Protein AF-A0A352NU53-F1 (afdb_monomer)

Secondary structure (DSSP, 8-state):
-HHHHHGGGHHHHHHHHHHHHHHHHHHHHHHHHHS-SS--HHHHHHHHH-HHHHHHHHHHHHHHHHHHHHHHHHHHHHHHHHHHHHTT--PPP-

Sequence (94 aa):
AAANYAGPALILSFIFSGVTCCFAALCYSELAAMIPVAGSAYTFGYVGLGEIWAWMIGWDLLMEYMVAVSAVAVGWSGYIVALIESAGGKLPAA

pLDDT: mean 88.62, std 8.96, range [56.88, 97.19]

Radius of gyration: 19.48 Å; Cα contacts (8 Å, |Δi|>4): 29; chains: 1; bounding box: 40×28×51 Å

Mean predicted aligned error: 6.53 Å

Foldseek 3Di:
DLCVPQNPNSVVVVVVVVVVVVVVVVVQVVLCVVDVDPDDPLVSCCVPPNDVRSVVVVVVVVVVVVVVVVVVVVVVVVVVCVVCVVVVHDDPDD

Solvent-accessible surface area (backbone atoms only — not comparable to full-atom values): 5406 Å² total; per-residue (Å²): 108,68,60,80,77,43,44,92,52,39,63,57,56,49,51,55,52,48,54,54,50,49,56,51,48,52,54,50,51,52,50,46,70,75,47,85,56,100,69,54,71,39,52,54,30,36,76,74,68,32,64,73,57,14,53,52,44,44,55,50,49,55,53,50,51,54,53,50,52,52,54,52,51,53,56,50,49,53,55,52,51,54,49,40,46,74,71,73,46,82,79,79,86,128

Structure (mmCIF, N/CA/C/O backbone):
data_AF-A0A352NU53-F1
#
_entry.id   AF-A0A352NU53-F1
#
loop_
_atom_site.group_PDB
_atom_site.id
_atom_site.type_symbol
_atom_site.label_atom_id
_atom_site.label_alt_id
_atom_site.label_comp_id
_atom_site.label_asym_id
_atom_site.label_entity_id
_atom_site.label_seq_id
_atom_site.pdbx_PDB_ins_code
_atom_site.Cartn_x
_atom_site.Cartn_y
_atom_site.Cartn_z
_atom_site.occupancy
_atom_site.B_iso_or_equiv
_atom_site.auth_seq_id
_atom_site.auth_comp_id
_atom_site.auth_asym_id
_atom_site.auth_atom_id
_atom_site.pdbx_PDB_model_num
ATOM 1 N N . ALA A 1 1 ? -17.991 0.248 8.385 1.00 60.56 1 ALA A N 1
ATOM 2 C CA . ALA A 1 1 ? -18.109 0.862 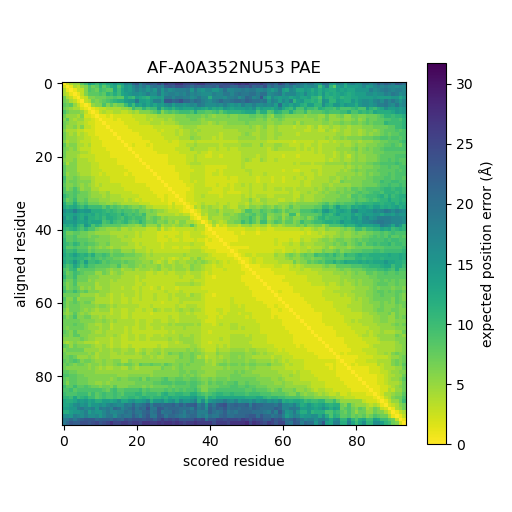7.043 1.00 60.56 1 ALA A CA 1
ATOM 3 C C . ALA A 1 1 ? -18.282 -0.187 5.944 1.00 60.56 1 ALA A C 1
ATOM 5 O O . ALA A 1 1 ? -19.348 -0.228 5.355 1.00 60.56 1 ALA A O 1
ATOM 6 N N . ALA A 1 2 ? -17.314 -1.078 5.701 1.00 59.00 2 ALA A N 1
ATOM 7 C CA . ALA A 1 2 ? -17.370 -2.040 4.589 1.00 59.00 2 ALA A CA 1
ATOM 8 C C . ALA A 1 2 ? -18.627 -2.949 4.592 1.00 59.00 2 ALA A C 1
ATOM 10 O O . ALA A 1 2 ? -19.288 -3.097 3.565 1.00 59.00 2 ALA A O 1
ATOM 11 N N . ALA A 1 3 ? -19.037 -3.452 5.764 1.00 59.94 3 ALA A N 1
ATOM 12 C CA . ALA A 1 3 ? -20.281 -4.215 5.918 1.00 59.94 3 ALA A CA 1
ATOM 13 C C . ALA A 1 3 ? -21.561 -3.395 5.639 1.00 59.94 3 ALA A C 1
ATOM 15 O O . ALA A 1 3 ? -22.553 -3.962 5.198 1.00 59.94 3 ALA A O 1
ATOM 16 N N . ASN A 1 4 ? -21.535 -2.070 5.836 1.00 68.69 4 ASN A N 1
ATOM 17 C CA . ASN A 1 4 ? -22.692 -1.199 5.587 1.00 68.69 4 ASN A CA 1
ATOM 18 C C . ASN A 1 4 ? -22.887 -0.888 4.095 1.00 68.69 4 ASN A C 1
ATOM 20 O O . ASN A 1 4 ? -23.996 -0.561 3.696 1.00 68.69 4 ASN A O 1
ATOM 24 N N . TYR A 1 5 ? -21.827 -0.976 3.281 1.00 70.88 5 TYR A N 1
ATOM 25 C CA . TYR A 1 5 ? -21.888 -0.662 1.849 1.00 70.88 5 TYR A CA 1
ATOM 26 C C . TYR A 1 5 ? -22.091 -1.896 0.962 1.00 70.88 5 TYR A C 1
ATOM 28 O O . TYR A 1 5 ? -22.812 -1.811 -0.024 1.00 70.88 5 TYR A O 1
ATOM 36 N N . ALA A 1 6 ? -21.481 -3.039 1.299 1.00 70.00 6 ALA A N 1
ATOM 37 C CA . ALA A 1 6 ? -21.565 -4.256 0.480 1.00 70.00 6 ALA A CA 1
ATOM 38 C C . ALA A 1 6 ? -22.295 -5.427 1.167 1.00 70.00 6 ALA A C 1
ATOM 40 O O . ALA A 1 6 ? -22.646 -6.404 0.503 1.00 70.00 6 ALA A O 1
ATOM 41 N N . GLY A 1 7 ? -22.542 -5.358 2.481 1.00 80.56 7 GLY A N 1
ATOM 42 C CA . GLY A 1 7 ? -23.227 -6.426 3.214 1.00 80.56 7 GLY A CA 1
ATOM 43 C C . GLY A 1 7 ? -22.550 -7.797 3.031 1.00 80.56 7 GLY A C 1
ATOM 44 O O . GLY A 1 7 ? -21.321 -7.872 3.016 1.00 80.56 7 GLY A O 1
ATOM 45 N N . PRO A 1 8 ? -23.312 -8.892 2.847 1.00 82.50 8 PRO A N 1
ATOM 46 C CA . PRO A 1 8 ? -22.758 -10.228 2.598 1.00 82.50 8 PRO A CA 1
ATOM 47 C C . PRO A 1 8 ? -21.912 -10.335 1.317 1.00 82.50 8 PRO A C 1
ATOM 49 O O . PRO A 1 8 ? -21.066 -11.220 1.211 1.00 82.50 8 PRO A O 1
ATOM 52 N N . ALA A 1 9 ? -22.103 -9.426 0.352 1.00 86.56 9 ALA A N 1
ATOM 53 C CA . ALA A 1 9 ? -21.351 -9.397 -0.903 1.00 86.56 9 ALA A CA 1
ATOM 54 C C . ALA A 1 9 ? -19.948 -8.770 -0.765 1.00 86.56 9 ALA A C 1
ATOM 56 O O . ALA A 1 9 ? -19.230 -8.667 -1.758 1.00 86.56 9 ALA A O 1
ATOM 57 N N . LEU A 1 10 ? -19.520 -8.402 0.451 1.00 88.69 10 LEU A N 1
ATOM 58 C CA . LEU A 1 10 ? -18.182 -7.875 0.760 1.00 88.69 10 LEU A CA 1
ATOM 59 C C . LEU A 1 10 ? -17.047 -8.690 0.123 1.00 88.69 10 LEU A C 1
ATOM 61 O O . LEU A 1 10 ? -16.056 -8.132 -0.345 1.00 88.69 10 LEU A O 1
ATOM 65 N N . ILE A 1 11 ? -17.201 -10.016 0.104 1.00 90.12 11 ILE A N 1
ATOM 66 C CA . ILE A 1 11 ? -16.204 -10.931 -0.450 1.00 90.12 11 ILE A CA 1
ATOM 67 C C . ILE A 1 11 ? -15.965 -10.682 -1.944 1.00 90.12 11 ILE A C 1
ATOM 69 O O . ILE A 1 11 ? -14.823 -10.724 -2.392 1.00 90.12 11 ILE A O 1
ATOM 73 N N . LEU A 1 12 ? -17.013 -10.344 -2.704 1.00 90.00 12 LEU A N 1
ATOM 74 C CA . LEU A 1 12 ? -16.888 -10.013 -4.123 1.00 90.00 12 LEU A CA 1
ATOM 75 C C . LEU A 1 12 ? -16.092 -8.717 -4.302 1.00 90.00 12 LEU A C 1
ATOM 77 O O . LEU A 1 12 ? -15.198 -8.668 -5.144 1.00 90.00 12 LEU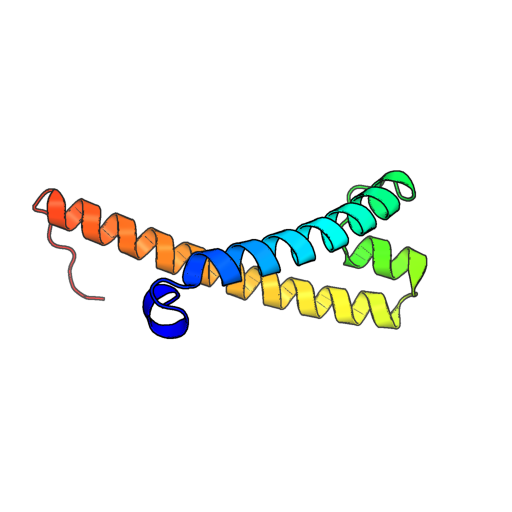 A O 1
ATOM 81 N N . SER A 1 13 ? -16.342 -7.703 -3.468 1.00 90.69 13 SER A N 1
ATOM 82 C CA . SER A 1 13 ? -15.574 -6.451 -3.486 1.00 90.69 13 SER A CA 1
ATOM 83 C C . SER A 1 13 ? -14.085 -6.683 -3.212 1.00 90.69 13 SER A C 1
ATOM 85 O O . SER A 1 13 ? -13.240 -6.089 -3.882 1.00 90.69 13 SER A O 1
ATOM 87 N N . PHE A 1 14 ? -13.748 -7.580 -2.278 1.00 90.94 14 PHE A N 1
ATOM 88 C CA . PHE A 1 14 ? -12.356 -7.952 -2.011 1.00 90.94 14 PHE A CA 1
ATOM 89 C C . PHE A 1 14 ? -11.704 -8.704 -3.169 1.00 90.94 14 PHE A C 1
ATOM 91 O O . PHE A 1 14 ? -10.542 -8.443 -3.464 1.00 90.94 14 PHE A O 1
ATOM 98 N N . ILE A 1 15 ? -12.431 -9.596 -3.849 1.00 95.31 15 ILE A N 1
ATOM 99 C CA . ILE A 1 15 ? -11.906 -10.301 -5.027 1.00 95.31 15 ILE A CA 1
ATOM 100 C C . ILE A 1 15 ? -11.577 -9.299 -6.137 1.00 95.31 15 ILE A C 1
ATOM 102 O O . ILE A 1 15 ? -10.466 -9.320 -6.661 1.00 95.31 15 ILE A O 1
ATOM 106 N N . PHE A 1 16 ? -12.498 -8.386 -6.459 1.00 94.12 16 PHE A N 1
ATOM 107 C CA . PHE A 1 16 ? -12.256 -7.366 -7.483 1.00 94.12 16 PHE A CA 1
ATOM 108 C C . PHE A 1 16 ? -11.084 -6.451 -7.121 1.00 94.12 16 PHE A C 1
ATOM 110 O O . PHE A 1 16 ? -10.192 -6.258 -7.947 1.00 94.12 16 PHE A O 1
ATOM 117 N N . SER A 1 17 ? -11.041 -5.956 -5.881 1.00 93.88 17 SER A N 1
ATOM 118 C CA . SER A 1 17 ? -9.920 -5.148 -5.392 1.00 93.88 17 SER A CA 1
ATOM 119 C C . SER A 1 17 ? -8.593 -5.917 -5.461 1.00 93.88 17 SER A C 1
ATOM 121 O O . SER A 1 17 ? -7.597 -5.387 -5.952 1.00 93.88 17 SER A O 1
ATOM 123 N N . GLY A 1 18 ? -8.581 -7.190 -5.061 1.00 95.94 18 GLY A N 1
ATOM 124 C CA . GLY A 1 18 ? -7.398 -8.047 -5.114 1.00 95.94 18 GLY A CA 1
ATOM 125 C C . GLY A 1 18 ? -6.872 -8.251 -6.534 1.00 95.94 18 GLY A C 1
ATOM 126 O O . GLY A 1 18 ? -5.671 -8.126 -6.763 1.00 95.94 18 GLY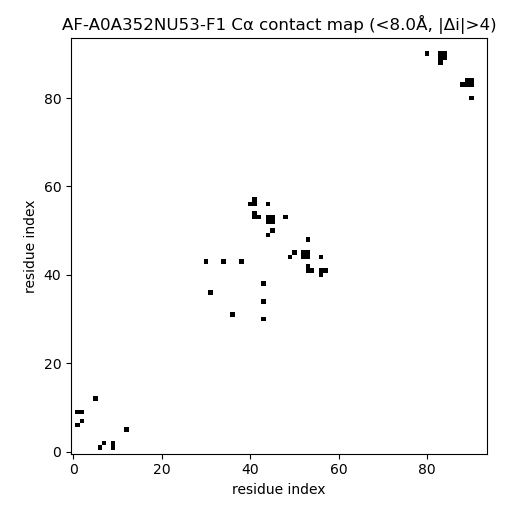 A O 1
ATOM 127 N N . VAL A 1 19 ? -7.758 -8.491 -7.505 1.00 97.19 19 VAL A N 1
ATOM 128 C CA . VAL A 1 19 ? -7.379 -8.626 -8.922 1.00 97.19 19 VAL A CA 1
ATOM 129 C C . VAL A 1 19 ? -6.782 -7.323 -9.458 1.00 97.19 19 VAL A C 1
ATOM 131 O O . VAL A 1 19 ? -5.729 -7.357 -10.094 1.00 97.19 19 VAL A O 1
ATOM 134 N N . THR A 1 20 ? -7.383 -6.166 -9.156 1.00 96.25 20 THR A N 1
ATOM 135 C CA . THR A 1 20 ? -6.824 -4.866 -9.569 1.00 96.25 20 THR A CA 1
ATOM 136 C C . THR A 1 20 ? -5.455 -4.595 -8.947 1.00 96.25 20 THR A C 1
ATOM 138 O O . THR A 1 20 ? -4.536 -4.174 -9.650 1.00 96.25 20 THR A O 1
ATOM 141 N N . CYS A 1 21 ? -5.279 -4.906 -7.660 1.00 96.31 21 CYS A N 1
ATOM 142 C CA . CYS A 1 21 ? -3.992 -4.763 -6.983 1.00 96.31 21 CYS A CA 1
ATOM 143 C C . CYS A 1 21 ? -2.942 -5.730 -7.543 1.00 96.31 21 CYS A C 1
ATOM 145 O O . CYS A 1 21 ? -1.775 -5.367 -7.629 1.00 96.31 21 CYS A O 1
ATOM 147 N N . CYS A 1 22 ? -3.337 -6.937 -7.960 1.00 96.94 22 CYS A N 1
ATOM 148 C CA . CYS A 1 22 ? -2.435 -7.911 -8.571 1.00 96.94 22 CYS A CA 1
ATOM 149 C C . CYS A 1 22 ? -1.869 -7.398 -9.900 1.00 96.94 22 CYS A C 1
ATOM 151 O O . CYS A 1 22 ? -0.656 -7.423 -10.094 1.00 96.94 22 CYS A O 1
ATOM 153 N N . PHE A 1 23 ? -2.718 -6.862 -10.781 1.00 96.75 23 PHE A N 1
ATOM 154 C CA . PHE A 1 23 ? -2.245 -6.266 -12.033 1.00 96.75 23 PHE A CA 1
ATOM 155 C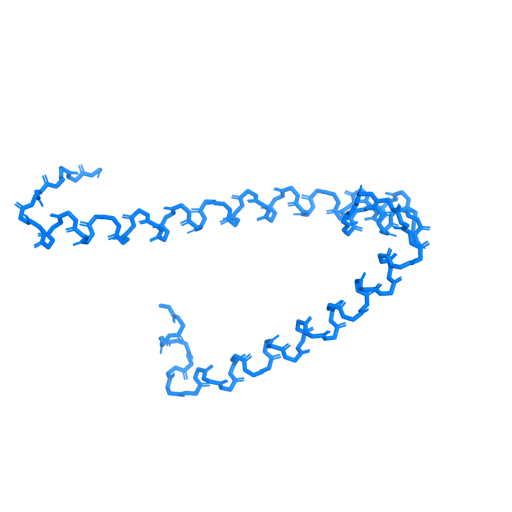 C . PHE A 1 23 ? -1.326 -5.067 -11.793 1.00 96.75 23 PHE A C 1
ATOM 157 O O . PHE A 1 23 ? -0.266 -4.988 -12.408 1.00 96.75 23 PHE A O 1
ATOM 164 N N . ALA A 1 24 ? -1.674 -4.182 -10.854 1.00 93.81 24 ALA A N 1
ATOM 165 C CA . ALA A 1 24 ? -0.797 -3.077 -10.474 1.00 93.81 24 ALA A CA 1
ATOM 166 C C . ALA A 1 24 ? 0.557 -3.584 -9.942 1.00 93.81 24 ALA A C 1
ATOM 168 O O . ALA A 1 24 ? 1.604 -3.113 -10.380 1.00 93.81 24 ALA A O 1
ATOM 169 N N . ALA A 1 25 ? 0.556 -4.586 -9.058 1.00 94.25 25 ALA A N 1
ATOM 170 C CA . ALA A 1 25 ? 1.772 -5.165 -8.492 1.00 94.25 25 ALA A CA 1
ATOM 171 C C . ALA A 1 25 ? 2.685 -5.794 -9.558 1.00 94.25 25 ALA A C 1
ATOM 173 O O . ALA A 1 25 ? 3.903 -5.659 -9.462 1.00 94.25 25 ALA A O 1
ATOM 174 N N . LEU A 1 26 ? 2.123 -6.432 -10.591 1.00 95.25 26 LEU A N 1
ATOM 175 C CA . LEU A 1 26 ? 2.902 -6.968 -11.713 1.00 95.25 26 LEU A CA 1
ATOM 176 C C . LEU A 1 26 ? 3.610 -5.853 -12.498 1.00 95.25 26 LEU A C 1
ATOM 178 O O . LEU A 1 26 ? 4.804 -5.975 -12.762 1.00 95.25 26 LEU A O 1
ATOM 182 N N . CYS A 1 27 ? 2.927 -4.740 -12.788 1.00 92.12 27 CYS A N 1
ATOM 183 C CA . CYS A 1 27 ? 3.554 -3.578 -13.431 1.00 92.12 27 CYS A CA 1
ATOM 184 C C . CYS A 1 27 ? 4.664 -2.973 -12.557 1.00 92.12 27 CYS A C 1
ATOM 186 O O . CYS A 1 27 ? 5.744 -2.651 -13.047 1.00 92.12 27 CYS A O 1
ATOM 188 N N . TYR A 1 28 ? 4.434 -2.854 -11.245 1.00 90.25 28 TYR A N 1
ATOM 189 C CA . TYR A 1 28 ? 5.464 -2.385 -10.312 1.00 90.25 28 TYR A CA 1
ATOM 190 C C . TYR A 1 28 ? 6.655 -3.344 -10.233 1.00 90.25 28 TYR A C 1
ATOM 192 O O . TYR A 1 28 ? 7.788 -2.887 -10.108 1.00 90.25 28 TYR A O 1
ATOM 200 N N . SER A 1 29 ? 6.426 -4.655 -10.341 1.00 92.31 29 SER A N 1
ATOM 201 C CA . SER A 1 29 ? 7.495 -5.655 -10.379 1.00 92.31 29 SER A CA 1
ATOM 202 C C . SER A 1 29 ? 8.379 -5.502 -11.617 1.00 92.31 29 SER A C 1
ATOM 204 O O . SER A 1 29 ? 9.595 -5.638 -11.509 1.00 92.31 29 SER A O 1
ATOM 206 N N . GLU A 1 30 ? 7.797 -5.220 -12.783 1.00 93.56 30 GLU A N 1
ATOM 207 C CA . GLU A 1 30 ? 8.554 -4.958 -14.012 1.00 93.56 30 GLU A CA 1
ATOM 208 C C . GLU A 1 30 ? 9.400 -3.685 -13.882 1.00 93.56 30 GLU A C 1
ATOM 210 O O . GLU A 1 30 ? 10.602 -3.702 -14.155 1.00 93.56 30 GLU A O 1
ATOM 215 N N . LEU A 1 31 ? 8.798 -2.599 -13.388 1.00 90.00 31 LEU A N 1
ATOM 216 C CA . LEU A 1 31 ? 9.488 -1.323 -13.181 1.00 90.00 31 LEU A CA 1
ATOM 217 C C . LEU A 1 31 ? 10.623 -1.442 -12.156 1.00 90.00 31 LEU A C 1
ATOM 219 O O . LEU A 1 31 ? 11.713 -0.924 -12.391 1.00 90.00 31 LEU A O 1
ATOM 223 N N . ALA A 1 32 ? 10.404 -2.173 -11.061 1.00 89.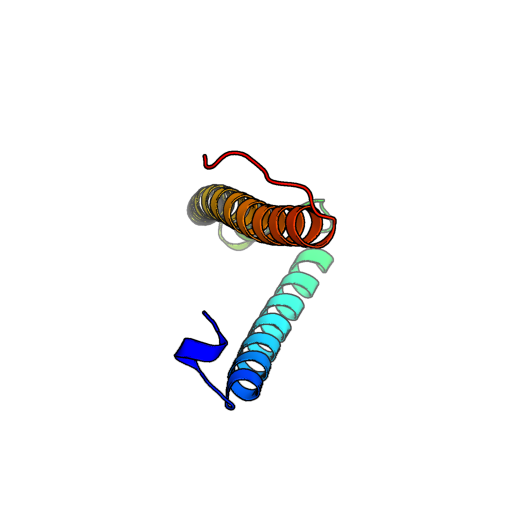25 32 ALA A N 1
ATOM 224 C CA . ALA A 1 32 ? 11.426 -2.430 -10.050 1.00 89.25 32 ALA A CA 1
ATOM 225 C C . ALA A 1 32 ? 12.585 -3.288 -10.589 1.00 89.25 32 ALA A C 1
ATOM 227 O O . ALA A 1 32 ? 13.733 -3.080 -10.200 1.00 89.25 32 ALA A O 1
ATOM 228 N N . ALA A 1 33 ? 12.307 -4.231 -11.497 1.00 89.38 33 ALA A N 1
ATOM 229 C CA . ALA A 1 33 ? 13.345 -5.023 -12.156 1.00 89.38 33 ALA A CA 1
ATOM 230 C C . ALA A 1 33 ? 14.156 -4.193 -13.167 1.00 89.38 33 ALA A C 1
ATOM 232 O O . ALA A 1 33 ? 15.363 -4.392 -13.301 1.00 89.38 33 ALA A O 1
ATOM 233 N N . MET A 1 34 ? 13.508 -3.255 -13.864 1.00 90.19 34 MET A N 1
ATOM 234 C CA . MET A 1 34 ? 14.150 -2.378 -14.849 1.00 90.19 34 MET A CA 1
ATOM 235 C C . MET A 1 34 ? 14.970 -1.256 -14.199 1.00 90.19 34 MET A C 1
ATOM 237 O O . MET A 1 34 ? 16.003 -0.855 -14.734 1.00 90.19 34 MET A O 1
ATOM 241 N N . ILE A 1 35 ? 14.521 -0.746 -13.051 1.00 88.75 35 ILE A N 1
ATOM 242 C CA . ILE A 1 35 ? 15.107 0.408 -12.368 1.00 88.75 35 ILE A CA 1
ATOM 243 C C . ILE A 1 35 ? 15.519 -0.030 -10.949 1.00 88.75 35 ILE A C 1
ATOM 245 O O . ILE A 1 35 ? 14.766 0.196 -9.999 1.00 88.75 35 ILE A O 1
ATOM 249 N N . PRO A 1 36 ? 16.709 -0.647 -10.769 1.00 82.69 36 PRO A N 1
ATOM 250 C CA . PRO A 1 36 ? 17.144 -1.246 -9.504 1.00 82.69 36 PRO A CA 1
ATOM 251 C C . PRO A 1 36 ? 17.673 -0.188 -8.524 1.00 82.69 36 PRO A C 1
ATOM 253 O O . PRO A 1 36 ? 18.799 -0.256 -8.030 1.00 82.69 36 PRO A O 1
ATOM 256 N N . VAL A 1 37 ? 16.862 0.829 -8.263 1.00 83.50 37 VAL A N 1
ATOM 257 C CA . VAL A 1 37 ? 17.128 1.887 -7.289 1.00 83.50 37 VAL A CA 1
ATOM 258 C C . VAL A 1 37 ? 16.068 1.821 -6.200 1.00 83.50 37 VAL A C 1
ATOM 260 O O . VAL A 1 37 ? 14.922 1.458 -6.457 1.00 83.50 37 VAL A O 1
ATOM 263 N N . ALA A 1 38 ? 16.438 2.187 -4.973 1.00 79.69 38 ALA A N 1
ATOM 264 C CA . ALA A 1 38 ? 15.460 2.353 -3.907 1.00 79.69 38 ALA A CA 1
ATOM 265 C C . ALA A 1 38 ? 14.514 3.504 -4.287 1.00 79.69 38 ALA A C 1
ATOM 267 O O . ALA A 1 38 ? 14.891 4.675 -4.235 1.00 79.69 38 ALA A O 1
ATOM 268 N N . GLY A 1 39 ? 13.307 3.159 -4.727 1.00 78.31 39 GLY A N 1
ATOM 269 C CA . GLY A 1 39 ? 12.339 4.096 -5.278 1.00 78.31 39 GLY A CA 1
ATOM 270 C C . GLY A 1 39 ? 10.926 3.523 -5.274 1.00 78.31 39 GLY A C 1
ATOM 271 O O . GLY A 1 39 ? 10.721 2.326 -5.082 1.00 78.31 39 GLY A O 1
ATOM 272 N N . SER A 1 40 ? 9.950 4.408 -5.457 1.00 86.50 40 SER A N 1
ATOM 273 C CA . SER A 1 40 ? 8.524 4.076 -5.574 1.00 86.50 40 SER A CA 1
ATOM 274 C C . SER A 1 40 ? 7.956 4.723 -6.848 1.00 86.50 40 SER A C 1
ATOM 276 O O . SER A 1 40 ? 8.718 5.117 -7.735 1.00 86.50 40 SER A O 1
ATOM 278 N N . ALA A 1 41 ? 6.634 4.877 -6.940 1.00 87.50 41 ALA A N 1
ATOM 279 C CA . ALA A 1 41 ? 5.915 5.411 -8.100 1.00 87.50 41 ALA A CA 1
ATOM 280 C C . ALA A 1 41 ? 6.506 6.721 -8.642 1.00 87.50 41 ALA A C 1
ATOM 282 O O . ALA A 1 41 ? 6.620 6.886 -9.852 1.00 87.50 41 ALA A O 1
ATOM 283 N N . TYR A 1 42 ? 6.931 7.627 -7.752 1.00 90.31 42 TYR A N 1
ATOM 284 C CA . TYR A 1 42 ? 7.587 8.882 -8.127 1.00 90.31 42 TYR A CA 1
ATOM 285 C C . TYR A 1 42 ? 8.835 8.648 -8.987 1.00 90.31 42 TYR A C 1
ATOM 287 O O . TYR A 1 42 ? 8.972 9.219 -10.066 1.00 90.31 42 TYR A O 1
ATOM 295 N N . THR A 1 43 ? 9.738 7.779 -8.530 1.00 90.31 43 THR A N 1
ATOM 296 C CA . THR A 1 43 ? 11.004 7.494 -9.213 1.00 90.31 43 THR A CA 1
ATOM 297 C C . THR A 1 43 ? 10.755 6.810 -10.552 1.00 90.31 43 THR A C 1
ATOM 299 O O . THR A 1 43 ? 11.356 7.187 -11.556 1.00 90.31 43 THR A O 1
ATOM 302 N N . PHE A 1 44 ? 9.833 5.846 -10.592 1.00 90.38 44 PHE A N 1
ATOM 303 C CA . PHE A 1 44 ? 9.483 5.153 -11.832 1.00 90.38 44 PHE A CA 1
ATOM 304 C C . PHE A 1 44 ? 8.797 6.091 -12.833 1.00 90.38 44 PHE A C 1
ATOM 306 O O . PHE A 1 44 ? 9.124 6.072 -14.018 1.00 90.38 44 PHE A O 1
ATOM 313 N N . GLY A 1 45 ? 7.914 6.971 -12.355 1.00 89.00 45 GLY A N 1
ATOM 314 C CA . GLY A 1 45 ? 7.275 8.012 -13.158 1.00 89.00 45 GLY A CA 1
ATOM 315 C C . GLY A 1 45 ? 8.273 9.037 -13.693 1.00 89.00 45 GLY A C 1
ATOM 316 O O . GLY A 1 45 ? 8.168 9.439 -14.847 1.00 89.00 45 GLY A O 1
ATOM 317 N N . TYR A 1 46 ? 9.289 9.404 -12.909 1.00 91.06 46 TYR A N 1
ATOM 318 C CA . TYR A 1 46 ? 10.344 10.316 -13.357 1.00 91.06 46 TYR A CA 1
ATOM 319 C C . TYR A 1 46 ? 11.156 9.723 -14.507 1.00 91.06 46 TYR A C 1
ATOM 321 O O . TYR A 1 46 ? 11.407 10.406 -15.498 1.00 91.06 46 TYR A O 1
ATOM 329 N N . VAL A 1 47 ? 11.511 8.440 -14.408 1.00 89.25 47 VAL A N 1
ATOM 330 C CA . VAL A 1 47 ? 12.272 7.738 -15.450 1.00 89.25 47 VAL A CA 1
ATOM 331 C C . VAL A 1 47 ? 11.425 7.485 -16.703 1.00 89.25 47 VAL A C 1
ATOM 333 O O . VAL A 1 47 ? 11.930 7.640 -17.810 1.00 89.25 47 VAL A O 1
ATOM 336 N N . GLY A 1 48 ? 10.151 7.105 -16.552 1.00 87.88 48 GLY A N 1
ATOM 337 C CA . GLY A 1 48 ? 9.297 6.708 -17.679 1.00 87.88 48 GLY A CA 1
ATOM 338 C C . GLY A 1 48 ? 8.517 7.842 -18.356 1.00 87.88 48 GLY A C 1
ATOM 339 O O . GLY A 1 48 ? 8.328 7.809 -19.569 1.00 87.88 48 GLY A O 1
ATOM 340 N N . LEU A 1 49 ? 8.041 8.832 -17.594 1.00 89.50 49 LEU A N 1
ATOM 341 C CA . LEU A 1 49 ? 7.085 9.858 -18.052 1.00 89.50 49 LEU A CA 1
ATOM 342 C C . LEU A 1 49 ? 7.645 11.288 -17.996 1.00 89.50 49 LEU A C 1
ATOM 344 O O . LEU A 1 49 ? 7.064 12.199 -18.587 1.00 89.50 49 LEU A O 1
ATOM 348 N N . GLY A 1 50 ? 8.765 11.495 -17.304 1.00 90.88 50 GLY A N 1
ATOM 349 C CA . GLY A 1 50 ? 9.403 12.798 -17.149 1.00 90.88 50 GLY A CA 1
ATOM 350 C C . GLY A 1 50 ? 8.885 13.621 -15.965 1.00 90.88 50 GLY A C 1
ATOM 351 O O . GLY A 1 50 ? 8.020 13.210 -15.189 1.00 90.88 50 GLY A O 1
ATOM 352 N N . GLU A 1 51 ? 9.453 14.817 -15.822 1.00 92.75 51 GLU A N 1
ATOM 353 C CA . GLU A 1 51 ? 9.399 15.618 -14.593 1.00 92.75 51 GLU A CA 1
ATOM 354 C C . GLU A 1 51 ? 7.990 16.075 -14.190 1.00 92.75 51 GLU A C 1
ATOM 356 O O . GLU A 1 51 ? 7.638 15.981 -13.018 1.00 92.75 51 GLU A O 1
ATOM 361 N N . ILE A 1 52 ? 7.155 16.517 -15.138 1.00 94.62 52 ILE A N 1
ATOM 362 C CA . ILE A 1 52 ? 5.812 17.049 -14.830 1.00 94.62 52 ILE A CA 1
ATOM 363 C C . ILE A 1 52 ? 4.922 15.968 -14.203 1.00 94.62 52 ILE A C 1
ATOM 365 O O . ILE A 1 52 ? 4.249 16.211 -13.201 1.00 94.62 52 ILE A O 1
ATOM 369 N N . TRP A 1 53 ? 4.936 14.760 -14.770 1.00 91.75 53 TRP A N 1
ATOM 370 C CA . TRP A 1 53 ? 4.144 13.638 -14.266 1.00 91.75 53 TRP A CA 1
ATOM 371 C C . TRP A 1 53 ? 4.675 13.131 -12.932 1.00 91.75 53 TRP A C 1
ATOM 373 O O . TRP A 1 53 ? 3.894 12.913 -12.008 1.00 91.75 53 TRP A O 1
ATOM 383 N N . ALA A 1 54 ? 5.996 13.019 -12.796 1.00 92.56 54 ALA A N 1
ATOM 384 C CA . ALA A 1 54 ? 6.619 12.651 -11.533 1.00 92.56 54 ALA A CA 1
ATOM 385 C C . ALA A 1 54 ? 6.297 13.652 -10.421 1.00 92.56 54 ALA A C 1
ATOM 387 O O . ALA A 1 54 ? 5.941 13.246 -9.322 1.00 92.56 54 ALA A O 1
ATOM 388 N N . TRP A 1 55 ? 6.347 14.954 -10.703 1.00 93.75 55 TRP A N 1
ATOM 389 C CA . TRP A 1 55 ? 6.003 16.000 -9.742 1.00 93.75 55 TRP A CA 1
ATOM 390 C C . TRP A 1 55 ? 4.568 15.861 -9.225 1.00 93.75 55 TRP A C 1
ATOM 392 O O . TRP A 1 55 ? 4.345 15.915 -8.016 1.00 93.75 55 TRP A O 1
ATOM 402 N N . MET A 1 56 ? 3.604 15.618 -10.119 1.00 95.62 56 MET A N 1
ATOM 403 C CA . MET A 1 56 ? 2.211 15.372 -9.726 1.00 95.62 56 MET A CA 1
ATOM 404 C C . MET A 1 56 ? 2.073 14.116 -8.857 1.00 95.62 56 MET A C 1
ATOM 406 O O . MET A 1 56 ? 1.443 14.183 -7.805 1.00 95.62 56 MET A O 1
ATOM 410 N N . ILE A 1 57 ? 2.716 13.007 -9.242 1.00 94.50 57 ILE A N 1
ATOM 411 C CA . ILE A 1 57 ? 2.733 11.758 -8.458 1.00 94.50 57 ILE A CA 1
ATOM 412 C C . ILE A 1 57 ? 3.371 11.981 -7.080 1.00 94.50 57 ILE A C 1
ATOM 414 O O . ILE A 1 57 ? 2.918 11.427 -6.087 1.00 94.50 57 ILE A O 1
ATOM 418 N N . GLY A 1 58 ? 4.418 12.803 -6.993 1.00 93.69 58 GLY A N 1
ATOM 419 C CA . GLY A 1 58 ? 5.083 13.117 -5.729 1.00 93.69 58 GLY A CA 1
ATOM 420 C C . GLY A 1 58 ? 4.153 13.817 -4.739 1.00 93.69 58 GLY A C 1
ATOM 421 O O . GLY A 1 58 ? 4.094 13.427 -3.573 1.00 93.69 58 GLY A O 1
ATOM 422 N N . TRP A 1 59 ? 3.397 14.816 -5.200 1.00 95.50 59 TRP A N 1
ATOM 423 C CA . TRP A 1 59 ? 2.415 15.505 -4.358 1.00 95.50 59 TRP A CA 1
ATOM 424 C C . TRP A 1 59 ? 1.244 14.614 -3.959 1.00 95.50 59 TRP A C 1
ATOM 426 O O . TRP A 1 59 ? 0.833 14.649 -2.800 1.00 95.50 59 TRP A O 1
ATOM 436 N N . ASP A 1 60 ? 0.752 13.801 -4.890 1.00 95.0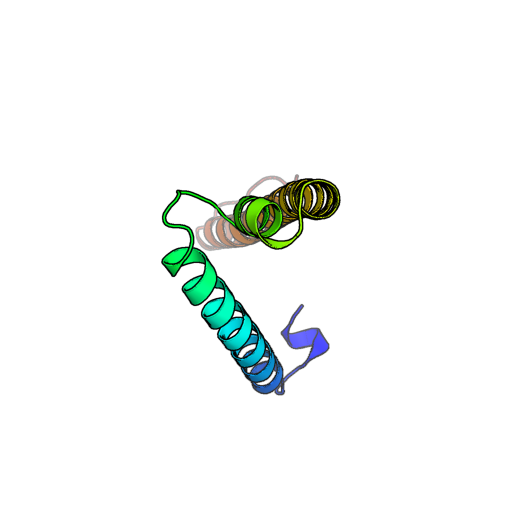6 60 ASP A N 1
ATOM 437 C CA . ASP A 1 60 ? -0.293 12.813 -4.630 1.00 95.06 60 ASP A CA 1
ATOM 438 C C . ASP A 1 60 ? 0.137 11.821 -3.538 1.00 95.06 60 ASP A C 1
ATOM 440 O O . ASP A 1 60 ? -0.526 11.716 -2.507 1.00 95.06 60 ASP A O 1
ATOM 444 N N . LEU A 1 61 ? 1.325 11.217 -3.671 1.00 94.50 61 LEU A N 1
ATOM 445 C CA . LEU A 1 61 ? 1.870 10.288 -2.677 1.00 94.50 61 LEU A CA 1
ATOM 446 C C . LEU A 1 61 ? 2.036 10.929 -1.297 1.00 94.50 61 LEU A C 1
ATOM 448 O O . LEU A 1 61 ? 1.732 10.298 -0.287 1.00 94.50 61 LEU A O 1
ATOM 452 N N . LEU A 1 62 ? 2.518 12.175 -1.222 1.00 94.25 62 LEU A N 1
ATOM 453 C CA . LEU A 1 62 ? 2.651 12.871 0.062 1.00 94.25 62 LEU A CA 1
ATOM 454 C C . LEU A 1 62 ? 1.301 12.981 0.779 1.00 94.25 62 LEU A C 1
ATOM 456 O O . LEU A 1 62 ? 1.222 12.712 1.979 1.00 94.25 62 LEU A O 1
ATOM 460 N N . MET A 1 63 ? 0.243 13.343 0.054 1.00 95.38 63 MET A N 1
ATOM 461 C CA . MET A 1 63 ? -1.107 13.441 0.612 1.00 95.38 63 MET A CA 1
ATOM 462 C C . MET A 1 63 ? -1.681 12.063 0.951 1.00 95.38 63 MET A C 1
ATOM 464 O O . MET A 1 63 ? -2.259 11.894 2.027 1.00 95.38 63 MET A O 1
ATOM 468 N N . GLU A 1 64 ? -1.477 11.071 0.085 1.00 94.31 64 GLU A N 1
ATOM 469 C CA . GLU A 1 64 ? -1.902 9.688 0.305 1.00 94.31 64 GLU A CA 1
ATOM 470 C C . GLU A 1 64 ? -1.305 9.131 1.601 1.00 94.31 64 GLU A C 1
ATOM 472 O O . GLU A 1 64 ? -2.044 8.656 2.466 1.00 94.31 64 GLU A O 1
ATOM 477 N N . TYR A 1 65 ? 0.012 9.260 1.795 1.00 93.75 65 TYR A N 1
ATOM 478 C CA . TYR A 1 65 ? 0.682 8.785 3.006 1.00 93.75 65 TYR A CA 1
ATOM 479 C C . TYR A 1 65 ? 0.198 9.510 4.262 1.00 93.75 65 TYR A C 1
ATOM 481 O O . TYR A 1 65 ? -0.006 8.861 5.289 1.00 93.75 65 TYR A O 1
ATOM 489 N N . MET A 1 66 ? -0.025 10.828 4.203 1.00 95.62 66 MET A N 1
ATOM 490 C CA . MET A 1 66 ? -0.567 11.577 5.345 1.00 95.62 66 MET A CA 1
ATOM 491 C C . MET A 1 66 ? -1.934 11.031 5.767 1.00 95.62 66 MET A C 1
ATOM 493 O O . MET A 1 66 ? -2.139 10.708 6.939 1.00 95.62 66 MET A O 1
ATOM 497 N N . VAL A 1 67 ? -2.852 10.872 4.813 1.00 95.56 67 VAL A N 1
ATOM 498 C CA . VAL A 1 67 ? -4.208 10.379 5.089 1.00 95.56 67 VAL A CA 1
ATOM 499 C C . VAL A 1 67 ? -4.181 8.919 5.543 1.00 95.56 67 VAL A C 1
ATOM 501 O O . VAL A 1 67 ? -4.873 8.567 6.501 1.00 95.56 67 VAL A O 1
ATOM 504 N N . ALA A 1 68 ? -3.359 8.076 4.916 1.00 94.38 68 ALA A N 1
ATOM 505 C CA . ALA A 1 68 ? -3.222 6.668 5.275 1.00 94.38 68 ALA A CA 1
ATOM 506 C C . ALA A 1 68 ? -2.717 6.494 6.714 1.00 94.38 68 ALA A C 1
ATOM 508 O O . ALA A 1 68 ? -3.316 5.744 7.486 1.00 94.38 68 ALA A O 1
ATOM 509 N N . VAL A 1 69 ? -1.668 7.223 7.113 1.00 96.38 69 VAL A N 1
ATOM 510 C CA . VAL A 1 69 ? -1.126 7.159 8.481 1.00 96.38 69 VAL A CA 1
ATOM 511 C C . VAL A 1 69 ? -2.162 7.627 9.501 1.00 96.38 69 VAL A C 1
ATOM 513 O O . VAL A 1 69 ? -2.360 6.956 10.515 1.00 96.38 69 VAL A O 1
ATOM 516 N N . SER A 1 70 ? -2.877 8.725 9.233 1.00 95.44 70 SER A N 1
ATOM 517 C CA . SER A 1 70 ? -3.957 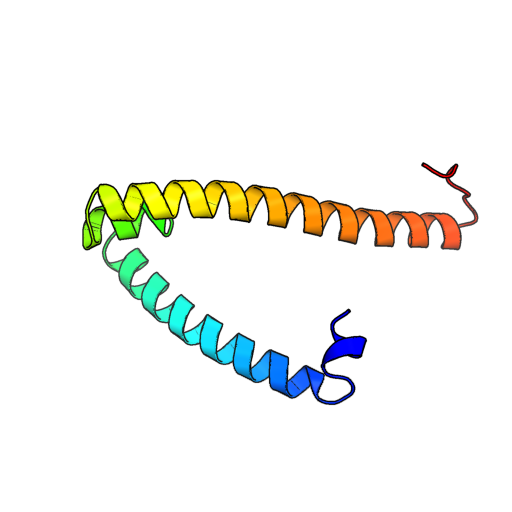9.189 10.114 1.00 95.44 70 SER A CA 1
ATOM 518 C C . SER A 1 70 ? -5.084 8.159 10.243 1.00 95.44 70 SER A C 1
ATOM 520 O O . SER A 1 70 ? -5.522 7.870 11.356 1.00 95.44 70 SER A O 1
ATOM 522 N N . ALA A 1 71 ? -5.527 7.558 9.136 1.00 94.38 71 ALA A N 1
ATOM 523 C CA . ALA A 1 71 ? -6.575 6.538 9.148 1.00 94.38 71 ALA A CA 1
ATOM 524 C C . ALA A 1 71 ? -6.156 5.285 9.937 1.00 94.38 71 ALA A C 1
ATOM 526 O O . ALA A 1 71 ? -6.941 4.764 10.735 1.00 94.38 71 ALA A O 1
ATOM 527 N N . VAL A 1 72 ? -4.908 4.831 9.772 1.00 95.94 72 VAL A N 1
ATOM 528 C CA . VAL A 1 72 ? -4.346 3.699 10.527 1.00 95.94 72 VAL A CA 1
ATOM 529 C C . VAL A 1 72 ? -4.255 4.027 12.017 1.00 95.94 72 VAL A C 1
ATOM 531 O O . VAL A 1 72 ? -4.657 3.206 12.841 1.00 95.94 72 VAL A O 1
ATOM 534 N N . ALA A 1 73 ? -3.800 5.230 12.380 1.00 95.25 73 ALA A N 1
ATOM 535 C CA . ALA A 1 73 ? -3.704 5.662 13.774 1.00 95.25 73 ALA A CA 1
ATOM 536 C C . ALA A 1 73 ? -5.075 5.717 14.467 1.00 95.25 73 ALA A C 1
ATOM 538 O O . ALA A 1 73 ? -5.204 5.264 15.607 1.00 95.25 73 ALA A O 1
ATOM 539 N N . VAL A 1 74 ? -6.114 6.206 13.779 1.00 93.44 74 VAL A N 1
ATOM 540 C CA . VAL A 1 74 ? -7.497 6.212 14.292 1.00 93.44 74 VAL A CA 1
ATOM 541 C C . VAL A 1 74 ? -8.018 4.787 14.467 1.00 93.44 74 VAL A C 1
ATOM 543 O O . VAL A 1 74 ? -8.572 4.463 15.518 1.00 93.44 74 VAL A O 1
ATOM 546 N N . GLY A 1 75 ? -7.798 3.914 13.478 1.00 91.94 75 GLY A N 1
ATOM 547 C CA . GLY A 1 75 ? -8.178 2.505 13.571 1.00 91.94 75 GLY A CA 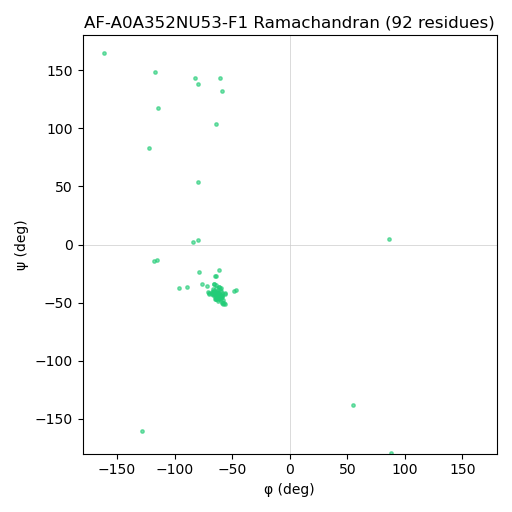1
ATOM 548 C C . GLY A 1 75 ? -7.524 1.808 14.765 1.00 91.94 75 GLY A C 1
ATOM 549 O O . GLY A 1 75 ? -8.210 1.155 15.549 1.00 91.94 75 GLY A O 1
ATOM 550 N N . TRP A 1 76 ? -6.215 1.996 14.948 1.00 94.19 76 TRP A N 1
ATOM 551 C CA . TRP A 1 76 ? -5.458 1.390 16.046 1.00 94.19 76 TRP A CA 1
ATOM 552 C C . TRP A 1 76 ? -5.877 1.930 17.415 1.00 94.19 76 TRP A C 1
ATOM 554 O O . TRP A 1 76 ? -6.103 1.156 18.344 1.00 94.19 76 TRP A O 1
ATOM 564 N N . SER A 1 77 ? -6.071 3.247 17.518 1.00 91.69 77 SER A N 1
ATOM 565 C CA . SER A 1 77 ? -6.574 3.893 18.735 1.00 91.69 77 SER A CA 1
ATOM 566 C C . SER A 1 77 ? -7.919 3.308 19.165 1.00 91.69 77 SER A C 1
ATOM 568 O O . SER A 1 77 ? -8.097 2.997 20.340 1.00 91.69 77 SER A O 1
ATOM 570 N N . GLY A 1 78 ? -8.837 3.069 18.221 1.00 89.88 78 GLY A N 1
ATOM 571 C CA . GLY A 1 78 ? -10.129 2.440 18.510 1.00 89.88 78 GLY A CA 1
ATOM 572 C C . GLY A 1 78 ? -9.998 1.046 19.134 1.00 89.88 78 GLY A C 1
ATOM 573 O O . GLY A 1 78 ? -10.671 0.749 20.120 1.00 89.88 78 GLY A O 1
ATOM 574 N N . TYR A 1 79 ? -9.092 0.209 18.617 1.00 91.31 79 TYR A N 1
ATOM 575 C CA . TYR A 1 79 ? -8.831 -1.117 19.192 1.00 91.31 79 TYR A CA 1
ATOM 576 C C . TYR A 1 79 ? -8.211 -1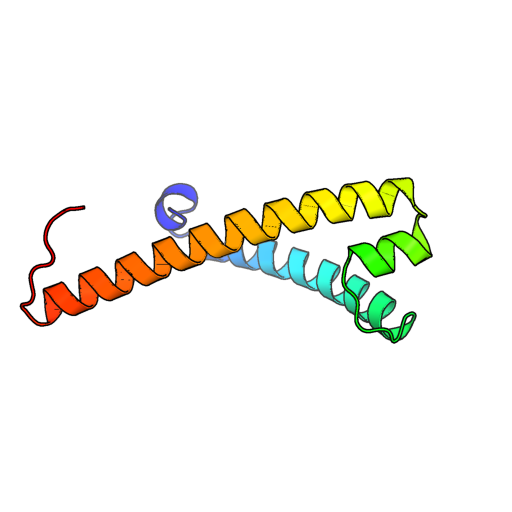.044 20.591 1.00 91.31 79 TYR A C 1
ATOM 578 O O . TYR A 1 79 ? -8.585 -1.826 21.463 1.00 91.31 79 TYR A O 1
ATOM 586 N N . ILE A 1 80 ? -7.289 -0.108 20.828 1.00 91.38 80 ILE A N 1
ATOM 587 C CA . ILE A 1 80 ? -6.654 0.068 22.141 1.00 91.38 80 ILE A CA 1
ATOM 588 C C . ILE A 1 80 ? -7.649 0.558 23.188 1.00 91.38 80 ILE A C 1
ATOM 590 O O . ILE A 1 80 ? -7.656 0.039 24.303 1.00 91.38 80 ILE A O 1
ATOM 594 N N . VAL A 1 81 ? -8.514 1.511 22.838 1.00 90.88 81 VAL A N 1
ATOM 595 C CA . VAL A 1 81 ? -9.582 1.974 23.734 1.00 90.88 81 VAL A CA 1
ATOM 596 C C . VAL A 1 81 ? -10.495 0.807 24.109 1.00 90.88 81 VAL A C 1
ATOM 598 O O . VAL A 1 81 ? -10.686 0.556 25.296 1.00 90.88 81 VAL A O 1
ATOM 601 N N . ALA A 1 82 ? -10.963 0.029 23.126 1.00 89.06 82 ALA A N 1
ATOM 602 C CA . ALA A 1 82 ? -11.803 -1.143 23.378 1.00 89.06 82 ALA A CA 1
ATOM 603 C C . ALA A 1 82 ? -11.107 -2.194 24.264 1.00 89.06 82 ALA A C 1
ATOM 605 O O . ALA A 1 82 ? -11.737 -2.802 25.130 1.00 89.06 82 ALA A O 1
ATOM 606 N N . LEU A 1 83 ? -9.796 -2.392 24.088 1.00 91.88 83 LEU A N 1
ATOM 607 C CA . LEU A 1 83 ? -9.006 -3.290 24.927 1.00 91.88 83 LEU A CA 1
ATOM 608 C C . LEU A 1 83 ? -8.940 -2.794 26.379 1.00 91.88 83 LEU A C 1
ATOM 610 O O . LEU A 1 83 ? -9.172 -3.574 27.301 1.00 91.88 83 LEU A O 1
ATOM 614 N N . ILE A 1 84 ? -8.663 -1.506 26.591 1.00 91.00 84 ILE A N 1
ATOM 615 C CA . ILE A 1 84 ? -8.585 -0.898 27.928 1.00 91.00 84 ILE A CA 1
ATOM 616 C C . ILE A 1 84 ? -9.943 -0.960 28.635 1.00 91.00 84 ILE A C 1
ATOM 618 O O . ILE A 1 84 ? -9.997 -1.323 29.812 1.00 91.00 84 ILE A O 1
ATOM 622 N N . GLU A 1 85 ? -11.033 -0.690 27.916 1.00 90.25 85 GLU A N 1
ATOM 623 C CA . GLU A 1 85 ? -12.398 -0.835 28.431 1.00 90.25 85 GLU A CA 1
ATOM 624 C C . GLU A 1 85 ? -12.710 -2.284 28.815 1.00 90.25 85 GLU A C 1
ATOM 626 O O . GLU A 1 85 ? -13.237 -2.536 29.900 1.00 90.25 85 GLU A O 1
ATOM 631 N N . SER A 1 86 ? -12.319 -3.254 27.980 1.00 88.69 86 SER A N 1
ATOM 632 C CA . SER A 1 86 ? -12.492 -4.683 28.282 1.00 88.69 86 SER A CA 1
ATOM 633 C C . SER A 1 86 ? -11.684 -5.143 29.503 1.00 88.69 86 SER A C 1
ATOM 635 O O . SER A 1 86 ? -12.098 -6.063 30.206 1.00 88.69 86 SER A O 1
ATOM 637 N N . ALA A 1 87 ? -10.567 -4.471 29.796 1.00 89.88 87 ALA A N 1
ATOM 638 C CA . ALA A 1 87 ? -9.733 -4.702 30.973 1.00 89.88 87 ALA A CA 1
ATOM 639 C C . ALA A 1 87 ? -10.232 -3.963 32.235 1.00 89.88 87 ALA A C 1
ATOM 641 O O . ALA A 1 87 ? -9.601 -4.051 33.288 1.00 89.88 87 ALA A O 1
ATOM 642 N N . GLY A 1 88 ? -11.356 -3.239 32.153 1.00 86.38 88 GLY A N 1
ATOM 643 C CA . GLY A 1 88 ? -11.963 -2.512 33.273 1.00 86.38 88 GLY A CA 1
ATOM 644 C C . GLY A 1 88 ? -11.416 -1.098 33.501 1.00 86.38 88 GLY A C 1
ATOM 645 O O . GLY A 1 88 ? -11.809 -0.442 34.467 1.00 86.38 88 GLY A O 1
ATOM 646 N N . GLY A 1 89 ? -10.533 -0.605 32.628 1.00 83.88 89 GLY A N 1
ATOM 647 C CA . GLY A 1 89 ? -10.074 0.783 32.636 1.00 83.88 89 GLY A CA 1
ATOM 648 C C . GLY A 1 89 ? -11.069 1.704 31.929 1.00 83.88 89 GLY A C 1
ATOM 649 O O . GLY A 1 89 ? -11.663 1.331 30.924 1.00 83.88 89 GLY A O 1
ATOM 650 N N . LYS A 1 90 ? -11.250 2.932 32.425 1.00 79.62 90 LYS A N 1
ATOM 651 C CA . LYS A 1 90 ? -12.003 3.981 31.720 1.00 79.62 90 LYS A CA 1
ATOM 652 C C . LYS A 1 90 ? -11.058 5.108 31.349 1.00 79.62 90 LYS A C 1
ATOM 654 O O . LYS A 1 90 ? -10.484 5.743 32.232 1.00 79.62 90 LYS A O 1
ATOM 659 N N . LEU A 1 91 ? -10.911 5.350 30.054 1.00 75.88 91 LEU A N 1
ATOM 660 C CA . LEU A 1 91 ? -10.239 6.544 29.564 1.00 75.88 91 LEU A CA 1
ATOM 661 C C . LEU A 1 91 ? -11.224 7.724 29.622 1.00 75.88 91 LEU A C 1
ATOM 663 O O . LEU A 1 91 ? -12.403 7.540 29.309 1.00 75.88 91 LEU A O 1
ATOM 667 N N . PRO A 1 92 ? -10.788 8.920 30.058 1.00 73.56 92 PRO A N 1
ATOM 668 C CA . PRO A 1 92 ? -11.613 10.115 29.958 1.00 73.56 92 PRO A CA 1
ATOM 669 C C . PRO A 1 92 ? -11.932 10.394 28.487 1.00 73.56 92 PRO A C 1
ATOM 671 O O . PRO A 1 92 ? -11.096 10.164 27.612 1.00 73.56 92 PRO A O 1
ATOM 674 N N . ALA A 1 93 ? -13.151 10.870 28.223 1.00 66.19 93 ALA A N 1
ATOM 675 C CA . ALA A 1 93 ? -13.538 11.284 26.882 1.00 66.19 93 ALA A CA 1
ATOM 676 C C . ALA A 1 93 ? -12.598 12.404 26.403 1.00 66.19 93 ALA A C 1
ATOM 678 O O . ALA A 1 93 ? -12.320 13.334 27.165 1.00 66.19 93 ALA A O 1
ATOM 679 N N . ALA A 1 94 ? -12.094 12.259 25.176 1.00 56.88 94 ALA A N 1
ATOM 680 C CA . ALA A 1 94 ? -11.366 13.309 24.472 1.00 56.88 94 ALA A CA 1
ATOM 681 C C . ALA A 1 94 ? -12.298 14.473 24.109 1.00 56.88 94 ALA A C 1
ATOM 683 O O . ALA A 1 94 ? -13.482 14.198 23.799 1.00 56.88 94 ALA A O 1
#